Protein AF-A0A1I0XUK6-F1 (afdb_monomer_lite)

pLDDT: mean 75.66, std 16.37, range [42.34, 97.56]

Structure (mmCIF, N/CA/C/O backbone):
data_AF-A0A1I0XUK6-F1
#
_entry.id   AF-A0A1I0XUK6-F1
#
loop_
_atom_site.group_PDB
_atom_site.id
_atom_site.type_symbol
_atom_site.label_atom_id
_atom_site.label_alt_id
_atom_site.label_comp_id
_atom_site.label_asym_id
_atom_site.label_entity_id
_atom_site.label_seq_id
_atom_site.pdbx_PDB_ins_code
_atom_site.Cartn_x
_atom_site.Cartn_y
_atom_site.Cartn_z
_atom_site.occupancy
_atom_site.B_iso_or_equiv
_atom_site.auth_seq_id
_atom_site.auth_comp_id
_atom_site.auth_asym_id
_atom_site.auth_atom_id
_atom_site.pdbx_PDB_model_num
ATOM 1 N N . MET A 1 1 ? 12.666 49.223 -67.194 1.00 49.97 1 MET A N 1
ATOM 2 C CA . MET A 1 1 ? 13.578 48.065 -67.322 1.00 49.97 1 MET A CA 1
ATOM 3 C C . MET A 1 1 ? 14.225 47.831 -65.957 1.00 49.97 1 MET A C 1
ATOM 5 O O . MET A 1 1 ? 14.980 48.695 -65.558 1.00 49.97 1 MET A O 1
ATOM 9 N N . ARG A 1 2 ? 13.843 46.740 -65.259 1.00 51.38 2 ARG A N 1
ATOM 10 C CA . ARG A 1 2 ? 14.560 45.968 -64.201 1.00 51.38 2 ARG A CA 1
ATOM 11 C C . ARG A 1 2 ? 15.255 46.761 -63.071 1.00 51.38 2 ARG A C 1
ATOM 13 O O . ARG A 1 2 ? 16.070 47.619 -63.329 1.00 51.38 2 ARG A O 1
ATOM 20 N N . MET A 1 3 ? 15.168 46.453 -61.787 1.00 58.62 3 MET A N 1
ATOM 21 C CA . MET A 1 3 ? 14.522 45.428 -60.972 1.00 58.62 3 MET A CA 1
ATOM 22 C C . MET A 1 3 ? 14.864 45.862 -59.537 1.00 58.62 3 MET A C 1
ATOM 24 O O . MET A 1 3 ? 16.041 46.080 -59.243 1.00 58.62 3 MET A O 1
ATOM 28 N N . LEU A 1 4 ? 13.876 45.962 -58.647 1.00 68.38 4 LEU A N 1
ATOM 29 C CA . LEU A 1 4 ? 14.106 46.011 -57.203 1.00 68.38 4 LEU A CA 1
ATOM 30 C C . LEU A 1 4 ? 14.844 44.725 -56.809 1.00 68.38 4 LEU A C 1
ATOM 32 O O . LEU A 1 4 ? 14.242 43.651 -56.760 1.00 68.38 4 LEU A O 1
ATOM 36 N N . ARG A 1 5 ? 16.158 44.803 -56.576 1.00 65.12 5 ARG A N 1
ATOM 37 C CA . ARG A 1 5 ? 16.918 43.679 -56.021 1.00 65.12 5 ARG A CA 1
ATOM 38 C C . ARG A 1 5 ? 16.602 43.585 -54.538 1.00 65.12 5 ARG A C 1
ATOM 40 O O . ARG A 1 5 ? 17.279 44.145 -53.688 1.00 65.12 5 ARG A O 1
ATOM 47 N N . SER A 1 6 ? 15.524 42.857 -54.280 1.00 64.94 6 SER A N 1
ATOM 48 C CA . SER A 1 6 ? 15.235 42.177 -53.031 1.00 64.94 6 SER A CA 1
ATOM 49 C C . SER A 1 6 ? 16.473 41.407 -52.569 1.00 64.94 6 SER A C 1
ATOM 51 O O . SER A 1 6 ? 16.755 40.310 -53.043 1.00 64.94 6 SER A O 1
ATOM 53 N N . THR A 1 7 ? 17.223 41.968 -51.628 1.00 69.94 7 THR A N 1
ATOM 54 C CA . THR A 1 7 ? 18.174 41.199 -50.829 1.00 69.94 7 THR A CA 1
ATOM 55 C C . THR A 1 7 ? 17.422 40.600 -49.647 1.00 69.94 7 THR A C 1
ATOM 57 O O . THR A 1 7 ? 17.609 41.004 -48.502 1.00 69.94 7 THR A O 1
ATOM 60 N N . ARG A 1 8 ? 16.554 39.616 -49.909 1.00 70.62 8 ARG A N 1
ATOM 61 C CA . ARG A 1 8 ? 16.270 38.616 -48.874 1.00 70.62 8 ARG A CA 1
ATOM 62 C C . ARG A 1 8 ? 17.537 37.781 -48.736 1.00 70.62 8 ARG A C 1
ATOM 64 O O . ARG A 1 8 ? 17.759 36.868 -49.526 1.00 70.62 8 ARG A O 1
ATOM 71 N N . ARG A 1 9 ? 18.399 38.116 -47.774 1.00 65.88 9 ARG A N 1
ATOM 72 C CA . ARG A 1 9 ? 19.458 37.193 -47.368 1.00 65.88 9 ARG A CA 1
ATOM 73 C C . ARG A 1 9 ? 18.791 36.113 -46.525 1.00 65.88 9 ARG A C 1
ATOM 75 O O . ARG A 1 9 ? 18.160 36.405 -45.515 1.00 65.88 9 ARG A O 1
ATOM 82 N N . ALA A 1 10 ? 18.832 34.906 -47.070 1.00 68.75 10 ALA A N 1
ATOM 83 C CA . ALA A 1 10 ? 18.182 33.720 -46.559 1.00 68.75 10 ALA A CA 1
ATOM 84 C C . ALA A 1 10 ? 18.610 33.397 -45.121 1.00 68.75 10 ALA A C 1
ATOM 86 O O . ALA A 1 10 ? 19.754 33.609 -44.726 1.00 68.75 10 ALA A O 1
ATOM 87 N N . TYR A 1 11 ? 17.641 32.863 -44.387 1.00 66.06 11 TYR A N 1
ATOM 88 C CA . TYR A 1 11 ? 17.767 32.152 -43.125 1.00 66.06 11 TYR A CA 1
ATOM 89 C C . TYR A 1 11 ? 18.919 31.135 -43.185 1.00 66.06 11 TYR A C 1
ATOM 91 O O . TYR A 1 11 ? 18.891 30.224 -44.013 1.00 66.06 11 TYR A O 1
ATOM 99 N N . ALA A 1 12 ? 19.933 31.317 -42.337 1.00 67.12 12 ALA A N 1
ATOM 100 C CA . ALA A 1 12 ? 20.952 30.311 -42.073 1.00 67.12 12 ALA A CA 1
ATOM 101 C C . ALA A 1 12 ? 20.384 29.357 -41.012 1.00 67.12 12 ALA A C 1
ATOM 103 O O . ALA A 1 12 ? 20.143 29.804 -39.891 1.00 67.12 12 ALA A O 1
ATOM 104 N N . PRO A 1 13 ? 20.100 28.086 -41.337 1.00 69.69 13 PRO A N 1
ATOM 105 C CA . PRO A 1 13 ? 19.771 27.128 -40.301 1.00 69.69 13 PRO A CA 1
ATOM 106 C C . PRO A 1 13 ? 21.057 26.800 -39.538 1.00 69.69 13 PRO A C 1
ATOM 108 O O . PRO A 1 13 ? 21.993 26.242 -40.111 1.00 69.69 13 PRO A O 1
ATOM 111 N N . ASP A 1 14 ? 21.099 27.130 -38.248 1.00 68.00 14 ASP A N 1
ATOM 112 C CA . ASP A 1 14 ? 22.069 26.539 -37.333 1.00 68.00 14 ASP A CA 1
ATOM 113 C C . ASP A 1 14 ? 21.794 25.034 -37.298 1.00 68.00 14 ASP A C 1
ATOM 115 O O . ASP A 1 14 ? 20.770 24.569 -36.786 1.00 68.00 14 ASP A O 1
ATOM 119 N N . SER A 1 15 ? 22.688 24.265 -37.914 1.00 66.31 15 SER A N 1
ATOM 120 C CA . SER A 1 15 ? 22.654 22.810 -37.907 1.00 66.31 15 SER A CA 1
ATOM 121 C C . SER A 1 15 ? 22.925 22.321 -36.487 1.00 66.31 15 SER A C 1
ATOM 123 O O . SER A 1 15 ? 24.062 22.033 -36.112 1.00 66.31 15 SER A O 1
ATOM 1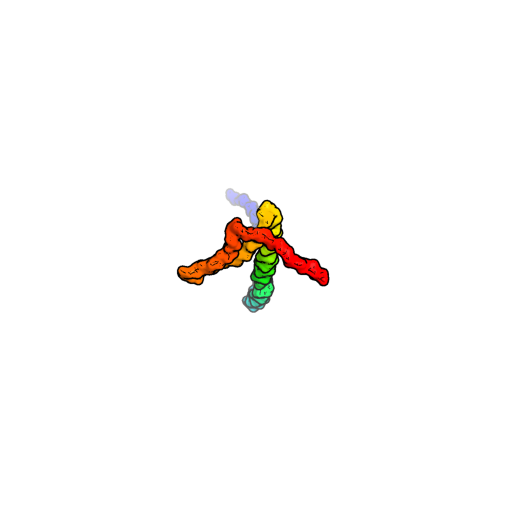25 N N . SER A 1 16 ? 21.869 22.231 -35.684 1.00 65.75 16 SER A N 1
ATOM 126 C CA . SER A 1 16 ? 21.852 21.363 -34.516 1.00 65.75 16 SER A CA 1
ATOM 127 C C . SER A 1 16 ? 22.082 19.946 -35.031 1.00 65.75 16 SER A C 1
ATOM 129 O O . SER A 1 16 ? 21.250 19.363 -35.725 1.00 65.75 16 SER A O 1
ATOM 131 N N . MET A 1 17 ? 23.284 19.434 -34.779 1.00 61.31 17 MET A N 1
ATOM 132 C CA . MET A 1 17 ? 23.693 18.091 -35.153 1.00 61.31 17 MET A CA 1
ATOM 133 C C . MET A 1 17 ? 22.796 17.118 -34.383 1.00 61.31 17 MET A C 1
ATOM 135 O O . MET A 1 17 ? 23.003 16.859 -33.200 1.00 61.31 17 MET A O 1
ATOM 139 N N . ALA A 1 18 ? 21.724 16.663 -35.027 1.00 65.81 18 ALA A N 1
ATOM 140 C CA . ALA A 1 18 ? 20.801 15.709 -34.445 1.00 65.81 18 ALA A CA 1
ATOM 141 C C . ALA A 1 18 ? 21.498 14.343 -34.395 1.00 65.81 18 ALA A C 1
ATOM 143 O O . ALA A 1 18 ? 21.511 13.604 -35.378 1.00 65.81 18 ALA A O 1
ATOM 144 N N . SER A 1 19 ? 22.117 14.024 -33.259 1.00 73.12 19 SER A N 1
ATOM 145 C CA . SER A 1 19 ? 22.590 12.668 -32.979 1.00 73.12 19 SER A CA 1
ATOM 146 C C . SER A 1 19 ? 21.387 11.733 -32.855 1.00 73.12 19 SER A C 1
ATOM 148 O O . SER A 1 19 ? 20.529 11.924 -31.994 1.00 73.12 19 SER A O 1
ATOM 150 N N . GLY A 1 20 ? 21.317 10.732 -33.733 1.00 77.06 20 GLY A N 1
ATOM 151 C CA . GLY A 1 20 ? 20.324 9.661 -33.671 1.00 77.06 20 GLY A CA 1
ATOM 152 C C . GLY A 1 20 ? 20.740 8.567 -32.686 1.00 77.06 20 GLY A C 1
ATOM 153 O O . GLY A 1 20 ? 21.906 8.183 -32.642 1.00 77.06 20 GLY A O 1
ATOM 154 N N . MET A 1 21 ? 19.781 8.058 -31.909 1.00 83.69 21 MET A N 1
ATOM 155 C CA . MET A 1 21 ? 19.970 6.907 -31.020 1.00 83.69 21 MET A CA 1
ATOM 156 C C . MET A 1 21 ? 20.020 5.614 -31.846 1.00 83.69 21 MET A C 1
ATOM 158 O O . MET A 1 21 ? 19.257 5.450 -32.803 1.00 83.69 21 MET A O 1
ATOM 162 N N . THR A 1 22 ? 20.902 4.682 -31.490 1.00 91.38 22 THR A N 1
ATOM 163 C CA . THR A 1 22 ? 20.967 3.385 -32.184 1.00 91.38 22 THR A CA 1
ATOM 164 C C . THR A 1 22 ? 19.834 2.451 -31.741 1.00 91.38 22 THR A C 1
ATOM 166 O O . THR A 1 22 ? 19.315 2.561 -30.630 1.00 91.38 22 THR A O 1
ATOM 169 N N . LEU A 1 23 ? 19.466 1.477 -32.586 1.00 92.81 23 LEU A N 1
ATOM 170 C CA . LEU A 1 23 ? 18.433 0.484 -32.249 1.00 92.81 23 LEU A CA 1
ATOM 171 C C . LEU A 1 23 ? 18.790 -0.305 -30.981 1.00 92.81 23 LEU A C 1
ATOM 173 O O . LEU A 1 23 ? 17.929 -0.557 -30.140 1.00 92.81 23 LEU A O 1
ATOM 177 N N . ILE A 1 24 ? 20.065 -0.666 -30.823 1.00 95.19 24 ILE A N 1
ATOM 178 C CA . ILE A 1 24 ? 20.531 -1.422 -29.658 1.00 95.19 24 ILE A CA 1
ATOM 179 C C . ILE A 1 24 ? 20.478 -0.587 -28.371 1.00 95.19 24 ILE A C 1
ATOM 181 O O . ILE A 1 24 ? 20.095 -1.101 -27.323 1.00 95.19 24 ILE A O 1
ATOM 185 N N . GLU A 1 25 ? 20.778 0.708 -28.446 1.00 95.06 25 GLU A N 1
ATOM 186 C CA . GLU A 1 25 ? 20.677 1.629 -27.311 1.00 95.06 25 GLU A CA 1
ATOM 187 C C . GLU A 1 25 ? 19.220 1.813 -26.863 1.00 95.06 25 GLU A C 1
ATOM 189 O O . GLU A 1 25 ? 18.926 1.745 -25.668 1.00 95.06 25 GLU A O 1
ATOM 194 N N . ALA A 1 26 ? 18.280 1.919 -27.807 1.00 94.12 26 ALA A N 1
ATOM 195 C CA . ALA A 1 26 ? 16.851 1.938 -27.497 1.00 94.12 26 ALA A CA 1
ATOM 196 C C . ALA A 1 26 ? 16.390 0.641 -26.800 1.00 94.12 26 ALA A C 1
ATOM 198 O O . ALA A 1 26 ? 15.628 0.680 -25.837 1.00 94.12 26 ALA A O 1
ATOM 199 N N . MET A 1 27 ? 16.880 -0.526 -27.231 1.00 96.75 27 MET A N 1
ATOM 200 C CA . MET A 1 27 ? 16.529 -1.792 -26.577 1.00 96.75 27 MET A CA 1
ATOM 201 C C . MET A 1 27 ? 17.088 -1.893 -25.156 1.00 96.75 27 MET A C 1
ATOM 203 O O . MET A 1 27 ? 16.376 -2.322 -24.248 1.00 96.75 27 MET A O 1
ATOM 207 N N . ILE A 1 28 ? 18.340 -1.478 -24.944 1.00 96.69 28 ILE A N 1
ATOM 208 C CA . ILE A 1 28 ? 18.975 -1.507 -23.620 1.00 96.69 28 ILE A CA 1
ATOM 209 C C . ILE A 1 28 ? 18.286 -0.518 -22.673 1.00 96.69 28 ILE A C 1
ATOM 211 O O . ILE A 1 28 ? 17.984 -0.871 -21.533 1.00 96.69 28 ILE A O 1
ATOM 215 N N . THR A 1 29 ? 17.987 0.698 -23.135 1.00 96.62 29 THR A N 1
ATOM 216 C CA . THR A 1 29 ? 17.287 1.707 -22.324 1.00 96.62 29 THR A CA 1
ATOM 217 C C . THR A 1 29 ? 15.894 1.238 -21.919 1.00 96.62 29 THR A C 1
ATOM 219 O O . THR A 1 29 ? 15.549 1.335 -20.741 1.00 96.62 29 THR A O 1
ATOM 222 N N . LEU A 1 30 ? 15.123 0.649 -22.840 1.00 96.19 30 LEU A N 1
ATOM 223 C CA . LEU A 1 30 ? 13.823 0.051 -22.524 1.00 96.19 30 LEU A CA 1
ATOM 224 C C . LEU A 1 30 ? 13.948 -1.128 -21.550 1.00 96.19 30 LEU A C 1
ATOM 226 O O . LEU A 1 30 ? 13.158 -1.222 -20.612 1.00 96.19 30 LEU A O 1
ATOM 230 N N . ALA A 1 31 ? 14.956 -1.991 -21.710 1.00 97.56 31 ALA A N 1
ATOM 231 C CA . ALA A 1 31 ? 15.197 -3.096 -20.785 1.00 97.56 31 ALA A CA 1
ATOM 232 C C . ALA A 1 31 ? 15.472 -2.592 -19.358 1.00 97.56 31 ALA A C 1
ATOM 234 O O . ALA A 1 31 ? 14.833 -3.046 -18.406 1.00 97.56 31 ALA A O 1
ATOM 235 N N . ILE A 1 32 ? 16.359 -1.603 -19.206 1.00 97.56 32 ILE A N 1
ATOM 236 C CA . ILE A 1 32 ? 16.665 -0.982 -17.909 1.00 97.56 32 ILE A CA 1
ATOM 237 C C . ILE A 1 32 ? 15.420 -0.289 -17.340 1.00 97.56 32 ILE A C 1
ATOM 239 O O . ILE A 1 32 ? 15.092 -0.475 -16.168 1.00 97.56 32 ILE A O 1
ATOM 243 N N . MET A 1 33 ? 14.684 0.460 -18.164 1.00 97.19 33 MET A N 1
ATOM 244 C CA . MET A 1 33 ? 13.450 1.141 -17.767 1.00 97.19 33 MET A CA 1
ATOM 245 C C . MET A 1 33 ? 12.403 0.158 -17.219 1.00 97.19 33 MET A C 1
ATOM 247 O O . MET A 1 33 ? 11.813 0.418 -16.169 1.00 97.19 33 MET A O 1
ATOM 251 N N . CYS A 1 34 ? 12.204 -0.993 -17.867 1.00 96.69 34 CYS A N 1
ATOM 252 C CA . CYS A 1 34 ? 11.298 -2.039 -17.390 1.00 96.69 34 CYS A CA 1
ATOM 253 C C . CYS A 1 34 ? 11.743 -2.644 -16.048 1.00 96.69 34 CYS A C 1
ATOM 255 O O . CYS A 1 34 ? 10.899 -2.881 -15.177 1.00 96.69 34 CYS A O 1
ATOM 257 N N . ILE A 1 35 ? 13.048 -2.865 -15.853 1.00 95.81 35 ILE A N 1
ATOM 258 C CA . ILE A 1 35 ? 13.596 -3.355 -14.577 1.00 95.81 35 ILE A CA 1
ATOM 259 C C . ILE A 1 35 ? 13.307 -2.344 -13.460 1.00 95.81 35 ILE A C 1
ATOM 261 O O . ILE A 1 35 ? 12.780 -2.717 -12.411 1.00 95.81 35 ILE A O 1
ATOM 265 N N . LEU A 1 36 ? 13.577 -1.058 -13.697 1.00 95.62 36 LEU A N 1
ATOM 266 C CA . LEU A 1 36 ? 13.341 0.004 -12.715 1.00 95.62 36 LEU A CA 1
ATOM 267 C C . LEU A 1 36 ? 11.853 0.146 -12.361 1.00 95.62 36 LEU A C 1
ATOM 269 O O . LEU A 1 36 ? 11.505 0.220 -11.182 1.00 95.62 36 LEU A O 1
ATOM 273 N N . LEU A 1 37 ? 10.963 0.118 -13.357 1.00 93.06 37 LEU A N 1
ATOM 274 C CA . LEU A 1 37 ? 9.511 0.157 -13.145 1.00 93.06 37 LEU A CA 1
ATOM 275 C C . LEU A 1 37 ? 9.019 -1.026 -12.301 1.00 93.06 37 LEU A C 1
ATOM 277 O O 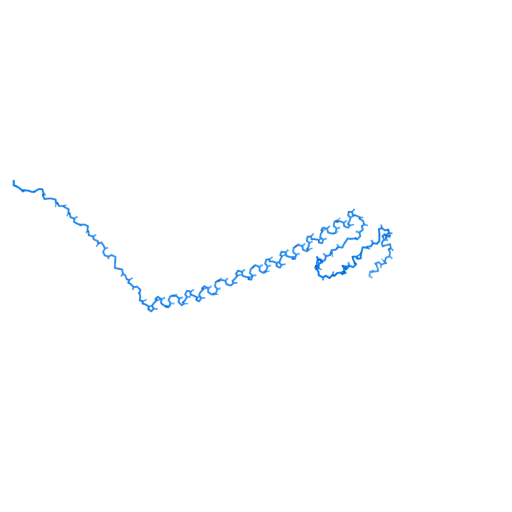. LEU A 1 37 ? 8.189 -0.844 -11.407 1.00 93.06 37 LEU A O 1
ATOM 281 N N . SER A 1 38 ? 9.560 -2.221 -12.546 1.00 89.62 38 SER A N 1
ATOM 282 C CA . SER A 1 38 ? 9.198 -3.437 -11.807 1.00 89.62 38 SER A CA 1
ATOM 283 C C . SER A 1 38 ? 9.569 -3.358 -10.323 1.00 89.62 38 SER A C 1
ATOM 285 O O . SER A 1 38 ? 8.879 -3.940 -9.489 1.00 89.62 38 SER A O 1
ATOM 287 N N . LEU A 1 39 ? 10.624 -2.613 -9.981 1.00 87.88 39 LEU A N 1
ATOM 288 C CA . LEU A 1 39 ? 11.054 -2.390 -8.597 1.00 87.88 39 LEU A CA 1
ATOM 289 C C . LEU A 1 39 ? 10.332 -1.211 -7.927 1.00 87.88 39 LEU A C 1
ATOM 291 O O . LEU A 1 39 ? 10.105 -1.243 -6.719 1.00 87.88 39 LEU A O 1
ATOM 295 N N . ALA A 1 40 ? 9.942 -0.185 -8.690 1.00 85.12 40 ALA A N 1
ATOM 296 C CA . ALA A 1 40 ? 9.302 1.020 -8.159 1.00 85.12 40 ALA A CA 1
ATOM 297 C C . ALA A 1 40 ? 7.804 0.836 -7.833 1.00 85.12 40 ALA A C 1
ATOM 299 O O . ALA A 1 40 ? 7.320 1.321 -6.809 1.00 85.12 40 ALA A O 1
ATOM 300 N N . LEU A 1 41 ? 7.056 0.108 -8.671 1.00 83.56 41 LEU A N 1
ATOM 301 C CA . LEU A 1 41 ? 5.604 -0.078 -8.526 1.00 83.56 41 LEU A CA 1
ATOM 302 C C . LEU A 1 41 ? 5.109 -0.932 -7.329 1.00 83.56 41 LEU A C 1
ATOM 304 O O . LEU A 1 41 ? 4.043 -0.606 -6.794 1.00 83.56 41 LEU A O 1
ATOM 308 N N . PRO A 1 42 ? 5.783 -2.007 -6.859 1.00 76.38 42 PRO A N 1
ATOM 309 C CA . PRO A 1 42 ? 5.203 -2.919 -5.863 1.00 76.38 42 PRO A CA 1
ATOM 310 C C . PRO A 1 42 ? 4.949 -2.275 -4.489 1.00 76.38 42 PRO A C 1
ATOM 312 O O . PRO A 1 42 ? 4.123 -2.776 -3.720 1.00 76.38 42 PRO A O 1
ATOM 315 N N . SER A 1 43 ? 5.596 -1.144 -4.186 1.00 71.69 43 SER A N 1
ATOM 316 C CA . SER A 1 43 ? 5.549 -0.490 -2.869 1.00 71.69 43 SER A CA 1
ATOM 317 C C . SER A 1 43 ? 4.138 -0.043 -2.441 1.00 71.69 43 SER A C 1
ATOM 319 O O . SER A 1 43 ? 3.804 -0.062 -1.252 1.00 71.69 43 SER A O 1
ATOM 321 N N . MET A 1 44 ? 3.244 0.261 -3.393 1.00 71.88 44 MET A N 1
ATOM 322 C CA . MET A 1 44 ? 1.887 0.717 -3.058 1.00 71.88 44 MET A CA 1
ATOM 323 C C . MET A 1 44 ? 1.040 -0.359 -2.364 1.00 71.88 44 MET A C 1
ATOM 325 O O . MET A 1 44 ? 0.200 -0.027 -1.527 1.00 71.88 44 MET A O 1
ATOM 329 N N . ARG A 1 45 ? 1.252 -1.651 -2.660 1.00 77.25 45 ARG A N 1
ATOM 330 C CA . ARG A 1 45 ? 0.462 -2.724 -2.029 1.00 77.25 45 ARG A CA 1
ATOM 331 C C . ARG A 1 45 ? 0.789 -2.868 -0.548 1.00 77.25 45 ARG A C 1
ATOM 333 O O . ARG A 1 45 ? -0.125 -2.897 0.273 1.00 77.25 45 ARG A O 1
ATOM 340 N N . SER A 1 46 ? 2.073 -2.903 -0.206 1.00 78.56 46 SER A N 1
ATOM 341 C CA . SER A 1 46 ? 2.527 -3.024 1.182 1.00 78.56 46 SER A CA 1
ATOM 342 C C . SER A 1 46 ? 2.092 -1.824 2.022 1.00 78.56 46 SER A C 1
ATOM 344 O O . SER A 1 46 ? 1.595 -2.004 3.133 1.00 78.56 46 SER A O 1
ATOM 346 N N . PHE A 1 47 ? 2.177 -0.610 1.468 1.00 78.69 47 PHE A N 1
ATOM 347 C CA . PHE A 1 47 ? 1.716 0.605 2.141 1.00 78.69 47 PHE A CA 1
ATOM 348 C C . PHE A 1 47 ? 0.210 0.569 2.453 1.00 78.69 47 PHE A C 1
ATOM 350 O O . PHE A 1 47 ? -0.207 0.838 3.581 1.00 78.69 47 PHE A O 1
ATOM 357 N N . VAL A 1 48 ? -0.622 0.168 1.484 1.00 84.88 48 VAL A N 1
ATOM 358 C CA . VAL A 1 48 ? -2.077 0.058 1.682 1.00 84.88 48 VAL A CA 1
ATOM 359 C C . VAL A 1 48 ? -2.431 -1.021 2.706 1.00 84.88 48 VAL A C 1
ATOM 361 O O . VAL A 1 48 ? -3.337 -0.813 3.513 1.00 84.88 48 VAL A O 1
ATOM 364 N N . ILE A 1 49 ? -1.737 -2.162 2.704 1.00 86.75 49 ILE A N 1
ATOM 365 C CA . ILE A 1 49 ? -1.977 -3.246 3.669 1.00 86.75 49 ILE A CA 1
ATOM 366 C C . ILE A 1 49 ? -1.655 -2.784 5.092 1.00 86.75 49 ILE A C 1
ATOM 368 O O . ILE A 1 49 ? -2.478 -2.971 5.988 1.00 86.75 49 ILE A O 1
ATOM 372 N N . GLN A 1 50 ? -0.511 -2.127 5.294 1.00 86.50 50 GLN A N 1
ATOM 373 C CA . GLN A 1 50 ? -0.130 -1.624 6.614 1.00 86.50 50 GLN A CA 1
ATOM 374 C C . GLN A 1 50 ? -1.098 -0.553 7.122 1.00 86.50 50 GL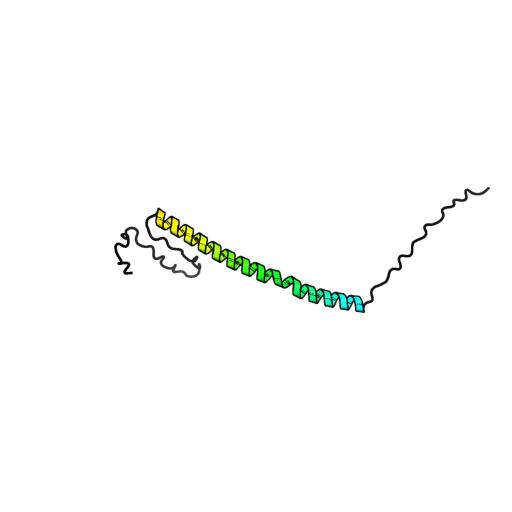N A C 1
ATOM 376 O O . GLN A 1 50 ? -1.527 -0.597 8.276 1.00 86.50 50 GLN A O 1
ATOM 381 N N . ASN A 1 51 ? -1.530 0.357 6.244 1.00 87.19 51 ASN A N 1
ATOM 382 C CA . ASN A 1 51 ? -2.522 1.362 6.608 1.00 87.19 51 ASN A CA 1
ATOM 383 C C . ASN A 1 51 ? -3.874 0.724 6.976 1.00 87.19 51 ASN A C 1
ATOM 385 O O . ASN A 1 51 ? -4.515 1.133 7.940 1.00 87.19 51 ASN A O 1
ATOM 389 N N . ARG A 1 52 ? -4.299 -0.328 6.261 1.00 87.25 52 ARG A N 1
ATOM 390 C CA . ARG A 1 52 ? -5.516 -1.082 6.606 1.00 87.25 52 ARG A CA 1
ATOM 391 C C . ARG A 1 52 ? -5.402 -1.758 7.970 1.00 87.25 52 ARG A C 1
ATOM 393 O O . ARG A 1 52 ? -6.343 -1.670 8.751 1.00 87.25 52 ARG A O 1
ATOM 400 N N . LEU A 1 53 ? -4.269 -2.385 8.278 1.00 88.38 53 LEU A N 1
ATOM 401 C CA . LEU A 1 53 ? -4.046 -3.039 9.570 1.00 88.38 53 LEU A CA 1
ATOM 402 C C . LEU A 1 53 ? -4.068 -2.034 10.736 1.00 88.38 53 LEU A C 1
ATOM 404 O O . LEU A 1 53 ? -4.721 -2.267 11.758 1.00 88.38 53 LEU A O 1
ATOM 408 N N . SER A 1 54 ? -3.409 -0.887 10.559 1.00 90.56 54 SER A N 1
ATOM 409 C CA . SER A 1 54 ? -3.417 0.207 11.535 1.00 90.56 54 SER A CA 1
ATOM 410 C C . SER A 1 54 ? -4.816 0.815 11.714 1.00 90.56 54 SER A C 1
ATOM 412 O O . SER A 1 54 ? -5.264 1.039 12.844 1.00 90.56 54 SER A O 1
ATOM 414 N N . ALA A 1 55 ? -5.555 1.009 10.617 1.00 89.56 55 ALA A N 1
ATOM 415 C CA . ALA A 1 55 ? -6.916 1.533 10.648 1.00 89.56 55 ALA A CA 1
ATOM 416 C C . ALA A 1 55 ? -7.894 0.582 11.357 1.00 89.56 55 ALA A C 1
ATOM 418 O O . ALA A 1 55 ? -8.702 1.036 12.163 1.00 89.56 55 ALA A O 1
ATOM 419 N N . GLU A 1 56 ? -7.818 -0.728 11.104 1.00 89.81 56 GLU A N 1
ATOM 420 C CA . GLU A 1 56 ? -8.653 -1.721 11.796 1.00 89.81 56 GLU A CA 1
ATOM 421 C C . GLU A 1 56 ? -8.353 -1.777 13.299 1.00 89.81 56 GLU A C 1
ATOM 423 O O . GLU A 1 56 ? -9.274 -1.790 14.117 1.00 89.81 56 GLU A O 1
ATOM 428 N N . THR A 1 57 ? -7.076 -1.712 13.681 1.00 91.44 57 THR A N 1
ATOM 429 C CA . THR A 1 57 ? -6.674 -1.664 15.097 1.00 91.44 57 THR A CA 1
ATOM 430 C C . THR A 1 57 ? -7.221 -0.409 15.783 1.00 91.44 57 THR A C 1
ATOM 432 O O . THR A 1 57 ? -7.818 -0.488 16.857 1.00 91.44 57 THR A O 1
ATOM 435 N N . SER A 1 58 ? -7.101 0.748 15.130 1.00 91.81 58 SER A N 1
ATOM 436 C CA . SER A 1 58 ? -7.634 2.019 15.633 1.00 91.81 58 SER A CA 1
ATOM 437 C C . SER A 1 58 ? -9.157 1.989 15.789 1.00 91.81 58 SER A C 1
ATOM 439 O O . SER A 1 58 ? -9.687 2.445 16.802 1.00 91.81 58 SER A O 1
ATOM 441 N N . ARG A 1 59 ? -9.877 1.399 14.824 1.00 89.56 59 ARG A N 1
ATOM 442 C CA . ARG A 1 59 ? -11.335 1.202 14.905 1.00 89.56 59 ARG A CA 1
ATOM 443 C C . ARG A 1 59 ? -11.722 0.335 16.097 1.00 89.56 59 ARG A C 1
ATOM 445 O O . ARG A 1 59 ? -12.702 0.638 16.773 1.00 89.56 59 ARG A O 1
ATOM 452 N N . PHE A 1 60 ? -10.957 -0.717 16.371 1.00 91.12 60 PHE A N 1
ATOM 453 C CA . PHE A 1 60 ? -11.207 -1.590 17.512 1.00 91.12 60 PHE A CA 1
ATOM 454 C C . PHE A 1 60 ? -10.986 -0.873 18.851 1.00 91.12 60 PHE A C 1
ATOM 456 O O . PHE A 1 60 ? -11.841 -0.950 19.733 1.00 91.12 60 PHE A O 1
ATOM 463 N N . ILE A 1 61 ? -9.895 -0.114 18.987 1.00 94.56 61 ILE A N 1
ATOM 464 C CA . ILE A 1 61 ? -9.621 0.691 20.189 1.00 94.56 61 ILE A CA 1
ATOM 465 C C . ILE A 1 61 ? -10.732 1.729 20.411 1.00 94.56 61 ILE A C 1
ATOM 467 O O . ILE A 1 61 ? -11.237 1.862 21.525 1.00 94.56 61 ILE A O 1
ATOM 471 N N . ALA A 1 62 ? -11.168 2.417 19.352 1.00 92.88 62 ALA A N 1
ATOM 472 C CA . ALA A 1 62 ? -12.276 3.366 19.427 1.00 92.88 62 ALA A CA 1
ATOM 473 C C . ALA A 1 62 ? -13.594 2.691 19.850 1.00 92.88 62 ALA A C 1
ATOM 475 O O . ALA A 1 62 ? -14.322 3.225 20.687 1.00 92.88 62 ALA A O 1
ATOM 476 N N . ALA A 1 63 ? -13.883 1.492 19.332 1.00 90.12 63 ALA A N 1
ATOM 477 C CA . ALA A 1 63 ? -15.056 0.717 19.730 1.00 90.12 63 ALA A CA 1
ATOM 478 C C . ALA A 1 63 ? -15.004 0.306 21.211 1.00 90.12 63 ALA A C 1
ATOM 480 O O . ALA A 1 63 ? -16.014 0.402 21.904 1.00 90.12 63 ALA A O 1
ATOM 481 N N . LEU A 1 64 ? -13.838 -0.101 21.724 1.00 92.50 64 LEU A N 1
ATOM 482 C CA . LEU A 1 64 ? -13.659 -0.409 23.147 1.00 92.50 64 LEU A CA 1
ATOM 483 C C . LEU A 1 64 ? -13.869 0.817 24.037 1.00 92.50 64 LEU A C 1
ATOM 485 O O . LEU A 1 64 ? -14.542 0.716 25.063 1.00 92.50 64 LEU A O 1
ATOM 489 N N . ALA A 1 65 ? -13.329 1.971 23.642 1.00 94.06 65 ALA A N 1
ATOM 490 C CA . ALA A 1 65 ? -13.534 3.221 24.366 1.00 94.06 65 ALA A CA 1
ATOM 491 C C . ALA A 1 65 ? -15.027 3.586 24.432 1.00 94.06 65 ALA A C 1
ATOM 493 O O . ALA A 1 65 ? -15.538 3.881 25.513 1.00 94.06 65 ALA A O 1
ATOM 494 N N . LEU A 1 66 ? -15.737 3.464 23.306 1.00 92.75 66 LEU A N 1
ATOM 495 C CA . LEU A 1 66 ? -17.177 3.703 23.219 1.00 92.75 66 LEU A CA 1
ATOM 496 C C . LEU A 1 66 ? -17.984 2.735 24.097 1.00 92.75 66 LEU A C 1
ATOM 498 O O . LEU A 1 66 ? -18.863 3.154 24.850 1.00 92.75 66 LEU A O 1
ATOM 502 N N . VAL A 1 67 ? -17.681 1.436 24.031 1.00 91.00 67 VAL A N 1
ATOM 503 C CA . VAL A 1 67 ? -18.354 0.426 24.859 1.00 91.00 67 VAL A CA 1
ATOM 504 C C . VAL A 1 67 ? -18.113 0.681 26.340 1.00 91.00 67 VAL A C 1
ATOM 506 O O . VAL A 1 67 ? -19.039 0.545 27.135 1.00 91.00 67 VAL A O 1
ATOM 509 N N . ARG A 1 68 ? -16.905 1.103 26.723 1.00 90.31 68 ARG A N 1
ATOM 510 C CA . ARG A 1 68 ? -16.596 1.456 28.110 1.00 90.31 68 ARG A CA 1
ATOM 511 C C . ARG A 1 68 ? -17.414 2.660 28.580 1.00 90.31 68 ARG A C 1
ATOM 513 O O . ARG A 1 68 ? -17.970 2.596 29.673 1.00 90.31 68 ARG A O 1
ATOM 520 N N . SER A 1 69 ? -17.525 3.721 27.777 1.00 92.19 69 SER A N 1
ATOM 521 C CA . SER A 1 69 ? -18.363 4.873 28.136 1.00 92.19 69 SER A CA 1
ATOM 522 C C . SER A 1 69 ? -19.843 4.501 28.238 1.00 92.19 69 SER A C 1
ATOM 524 O O . SER A 1 69 ? -20.509 4.920 29.179 1.00 92.19 69 SER A O 1
ATOM 526 N N . GLU A 1 70 ? -20.339 3.645 27.341 1.00 87.00 70 GLU A N 1
ATOM 527 C CA . GLU A 1 70 ? -21.722 3.153 27.368 1.00 87.00 70 GLU A CA 1
ATOM 528 C C . GLU A 1 70 ? -21.996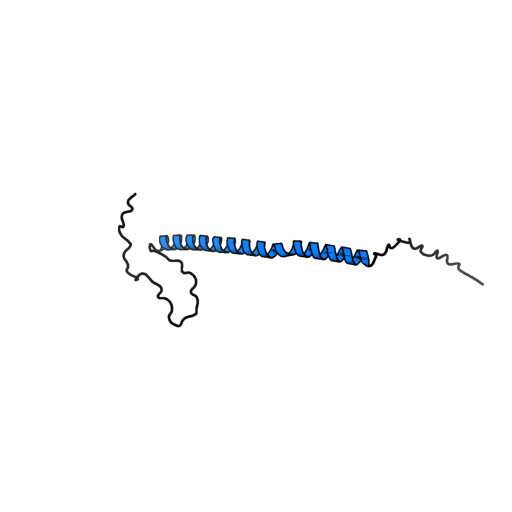 2.234 28.569 1.00 87.00 70 GLU A C 1
ATOM 530 O O . GLU A 1 70 ? -23.049 2.325 29.196 1.00 87.00 70 GLU A O 1
ATOM 535 N N . ALA A 1 71 ? -21.043 1.380 28.952 1.00 88.19 71 ALA A N 1
ATOM 536 C CA . ALA A 1 71 ? -21.174 0.525 30.131 1.00 88.19 71 ALA A CA 1
ATOM 537 C C . ALA A 1 71 ? -21.229 1.340 31.433 1.00 88.19 71 ALA A C 1
ATOM 539 O O . ALA A 1 71 ? -22.037 1.034 32.310 1.00 88.19 71 ALA A O 1
ATOM 540 N N . ILE A 1 72 ? -20.414 2.399 31.538 1.00 90.50 72 ILE A N 1
ATOM 541 C CA . ILE A 1 72 ? -20.436 3.329 32.678 1.00 90.50 72 ILE A CA 1
ATOM 542 C C . ILE A 1 72 ? -21.758 4.104 32.701 1.00 90.50 72 ILE A C 1
ATOM 544 O O . ILE A 1 72 ? -22.409 4.165 33.739 1.00 90.50 72 ILE A O 1
ATOM 548 N N . GLN A 1 73 ? -22.189 4.648 31.559 1.00 90.81 73 GLN A N 1
ATOM 549 C CA . GLN A 1 73 ? -23.407 5.457 31.471 1.00 90.81 73 GLN A CA 1
ATOM 550 C C . GLN A 1 73 ? -24.681 4.645 31.747 1.00 90.81 73 GLN A C 1
ATOM 552 O O . GLN A 1 73 ? -25.611 5.152 32.369 1.00 90.81 73 GLN A O 1
ATOM 557 N N . ARG A 1 74 ? -24.733 3.381 31.308 1.00 88.62 74 ARG A N 1
ATOM 558 C CA . ARG A 1 74 ? -25.887 2.492 31.527 1.00 88.62 74 ARG A CA 1
ATOM 559 C C . ARG A 1 74 ? -25.812 1.688 32.826 1.00 88.62 74 ARG A C 1
ATOM 561 O O . ARG A 1 74 ? -26.771 0.985 33.133 1.00 88.62 74 ARG A O 1
ATOM 568 N N . GLY A 1 75 ? -24.685 1.719 33.540 1.00 87.81 75 GLY A N 1
ATOM 569 C CA . GLY A 1 75 ? -24.468 0.936 34.762 1.00 87.81 75 GLY A CA 1
ATOM 570 C C . GLY A 1 75 ? -24.547 -0.585 34.567 1.00 87.81 75 GLY A C 1
ATOM 571 O O . GLY A 1 75 ? -24.807 -1.314 35.520 1.00 87.81 75 GLY A O 1
ATOM 572 N N . ARG A 1 76 ? -24.367 -1.083 33.336 1.00 84.50 76 ARG A N 1
ATOM 573 C CA . ARG A 1 76 ? -24.479 -2.512 32.995 1.00 84.50 76 ARG A CA 1
ATOM 574 C C . ARG A 1 76 ? -23.437 -2.923 31.967 1.00 84.50 76 ARG A C 1
ATOM 576 O O . ARG A 1 76 ? -22.983 -2.103 31.174 1.00 84.50 76 ARG A O 1
ATOM 583 N N . ALA A 1 77 ? -23.095 -4.209 31.944 1.00 80.25 77 ALA A N 1
ATOM 584 C CA . ALA A 1 77 ? -22.153 -4.748 30.969 1.00 80.25 77 ALA A CA 1
ATOM 585 C C . ALA A 1 77 ? -22.669 -4.566 29.525 1.00 80.25 77 ALA A C 1
ATOM 587 O O . ALA A 1 77 ? -23.833 -4.847 29.222 1.00 80.25 77 ALA A O 1
ATOM 588 N N . VAL A 1 78 ? -21.787 -4.106 28.633 1.00 82.12 78 VAL A N 1
ATOM 589 C CA . VAL A 1 78 ? -22.032 -3.928 27.193 1.00 82.12 78 VAL A CA 1
ATOM 590 C C . VAL A 1 78 ? -21.000 -4.758 26.428 1.00 82.12 78 VAL A C 1
ATOM 592 O O . VAL A 1 78 ? -19.838 -4.832 26.821 1.00 82.12 78 VAL A O 1
ATOM 595 N N . LEU A 1 79 ? -21.435 -5.419 25.356 1.00 84.00 79 LEU A N 1
ATOM 596 C CA . LEU A 1 79 ? -20.647 -6.401 24.608 1.00 84.00 79 LEU A CA 1
ATOM 597 C C . LEU A 1 79 ? -20.378 -5.898 23.183 1.00 84.00 79 LEU A C 1
ATOM 599 O O . LEU A 1 79 ? -21.252 -5.288 22.567 1.00 84.00 79 LEU A O 1
ATOM 603 N N . ILE A 1 80 ? -19.195 -6.200 22.641 1.00 82.75 80 ILE A N 1
ATOM 604 C CA . ILE A 1 80 ? -18.871 -6.003 21.220 1.00 82.75 80 ILE A CA 1
ATOM 605 C C . ILE A 1 80 ? -19.142 -7.316 20.486 1.00 82.75 80 ILE A C 1
ATOM 607 O O . ILE A 1 80 ? -18.537 -8.341 20.796 1.00 82.75 80 ILE A O 1
ATOM 611 N N . CYS A 1 81 ? -20.023 -7.292 19.485 1.00 82.75 81 CYS A N 1
ATOM 612 C CA . CYS A 1 81 ? -20.249 -8.436 18.606 1.00 82.75 81 CYS A CA 1
ATOM 613 C C . CYS A 1 81 ? -19.453 -8.268 17.308 1.00 82.75 81 CYS A C 1
ATOM 615 O O . CYS A 1 81 ? -19.584 -7.263 16.608 1.00 82.75 81 CYS A O 1
ATOM 617 N N . ARG A 1 82 ? -18.662 -9.283 16.941 1.00 74.69 82 ARG A N 1
ATOM 618 C CA . ARG A 1 82 ? -18.123 -9.403 15.580 1.00 74.69 82 ARG A CA 1
ATOM 619 C C . ARG A 1 82 ? -19.320 -9.508 14.632 1.00 74.69 82 ARG A C 1
ATOM 621 O O . ARG A 1 82 ? -20.176 -10.356 14.873 1.00 74.69 82 ARG A O 1
ATOM 628 N N . ARG A 1 83 ? -19.410 -8.641 13.610 1.00 68.12 83 ARG A N 1
ATOM 629 C CA . ARG A 1 83 ? -20.536 -8.647 12.652 1.00 68.12 83 ARG A CA 1
ATOM 630 C C . ARG A 1 83 ? -20.844 -10.080 12.219 1.00 68.12 83 ARG A C 1
ATOM 632 O O . ARG A 1 83 ? -19.946 -10.787 11.761 1.00 68.12 83 ARG A O 1
ATOM 639 N N . SER A 1 84 ? -22.094 -10.485 12.424 1.00 55.34 84 SER A N 1
ATOM 640 C CA . SER A 1 84 ? -22.581 -11.819 12.106 1.00 55.34 84 SER A CA 1
ATOM 641 C C . SER A 1 84 ? -22.468 -12.067 10.605 1.00 55.34 84 SER A C 1
ATOM 643 O O . SER A 1 84 ? -22.800 -11.214 9.783 1.00 55.34 84 SER A O 1
ATOM 645 N N . MET A 1 85 ? -21.960 -13.242 10.249 1.00 47.31 85 MET A N 1
ATOM 646 C CA . MET A 1 85 ? -21.978 -13.740 8.879 1.00 47.31 85 MET A CA 1
ATOM 647 C C . MET A 1 85 ? -23.423 -14.158 8.552 1.00 47.31 85 MET A C 1
ATOM 649 O O . MET A 1 85 ? -23.965 -15.002 9.268 1.00 47.31 85 MET A O 1
ATOM 653 N N . PRO A 1 86 ? -24.078 -13.589 7.523 1.00 50.88 86 PRO A N 1
ATOM 654 C CA . PRO A 1 86 ? -25.461 -13.907 7.190 1.00 50.88 86 PRO A CA 1
ATOM 655 C C . PRO A 1 86 ? -25.507 -15.140 6.286 1.00 50.88 86 PRO A C 1
ATOM 657 O O . PRO A 1 86 ? -25.924 -15.073 5.138 1.00 50.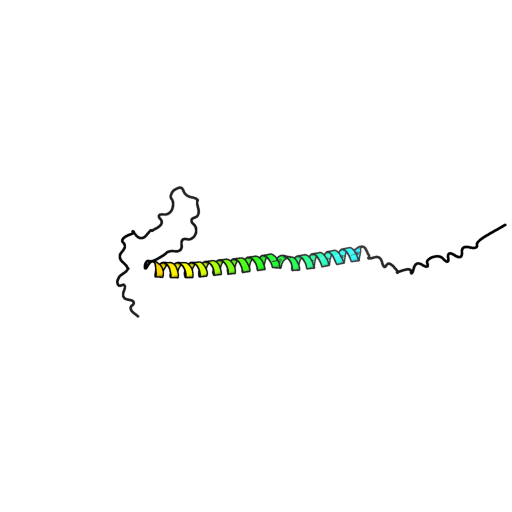88 86 PRO A O 1
ATOM 660 N N . THR A 1 87 ? -25.038 -16.279 6.778 1.00 57.06 87 THR A N 1
ATOM 661 C CA . THR A 1 87 ? -25.271 -17.562 6.111 1.00 57.06 87 THR A CA 1
ATOM 662 C C . THR A 1 87 ? -25.485 -18.598 7.193 1.00 57.06 87 THR A C 1
ATOM 664 O O . THR A 1 87 ? -24.506 -19.138 7.687 1.00 57.06 87 THR A O 1
ATOM 667 N N . LEU A 1 88 ? -26.732 -18.780 7.632 1.00 52.00 88 LEU A N 1
ATOM 668 C CA . LEU A 1 88 ? -27.349 -20.049 8.050 1.00 52.00 88 LEU A CA 1
ATOM 669 C C . LEU A 1 88 ? -28.786 -19.752 8.558 1.00 52.00 88 LEU A C 1
ATOM 671 O O . LEU A 1 88 ? -28.978 -18.749 9.249 1.00 52.00 88 LEU A O 1
ATOM 675 N N . PRO A 1 89 ? -29.794 -20.600 8.260 1.00 56.84 89 PRO A N 1
ATOM 676 C CA . PRO A 1 89 ? -31.197 -20.393 8.650 1.00 56.84 89 PRO A CA 1
ATOM 677 C C . PRO A 1 89 ? -31.503 -20.550 10.153 1.00 56.84 89 PRO A C 1
ATOM 679 O O . PRO A 1 89 ? -32.665 -20.531 10.546 1.00 56.84 89 PRO A O 1
ATOM 682 N N . THR A 1 90 ? -30.495 -20.633 11.020 1.00 53.84 90 THR A N 1
ATOM 683 C CA . THR A 1 90 ? -30.675 -20.488 12.472 1.00 53.84 90 THR A CA 1
ATOM 684 C C . THR A 1 90 ? -29.686 -19.450 12.991 1.00 53.84 90 THR A C 1
ATOM 686 O O . THR A 1 90 ? -28.500 -19.765 13.158 1.00 53.84 90 THR A O 1
ATOM 689 N N . PRO A 1 91 ? -30.124 -18.199 13.217 1.00 50.88 91 PRO A N 1
ATOM 690 C CA . PRO A 1 91 ? -29.248 -17.166 13.723 1.00 50.88 91 PRO A CA 1
ATOM 691 C C . PRO A 1 91 ? -28.934 -17.491 15.181 1.00 50.88 91 PRO A C 1
ATOM 693 O O . PRO A 1 91 ? -29.818 -17.507 16.032 1.00 50.88 91 PRO A O 1
ATOM 696 N N . TYR A 1 92 ? -27.665 -17.817 15.426 1.00 52.28 92 TYR A N 1
ATOM 697 C CA . TYR A 1 92 ? -26.920 -17.517 16.644 1.00 52.28 92 TYR A CA 1
ATOM 698 C C . TYR A 1 92 ? -27.781 -16.855 17.737 1.00 52.28 92 TYR A C 1
ATOM 700 O O . TYR A 1 92 ? -28.177 -15.694 17.636 1.00 52.28 92 TYR A O 1
ATOM 708 N N . ALA A 1 93 ? -28.066 -17.594 18.806 1.00 50.47 93 ALA A N 1
ATOM 709 C CA . ALA A 1 93 ? -28.648 -17.015 20.003 1.00 50.47 93 ALA A CA 1
ATOM 710 C C . ALA A 1 93 ? -27.694 -15.923 20.511 1.00 50.47 93 ALA A C 1
ATOM 712 O O . ALA A 1 93 ? -26.640 -16.206 21.086 1.00 50.47 93 ALA A O 1
ATOM 713 N N . VAL A 1 94 ? -28.043 -14.659 20.259 1.00 51.41 94 VAL A N 1
ATOM 714 C CA . VAL A 1 94 ? -27.465 -13.525 20.971 1.00 51.41 94 VAL A CA 1
ATOM 715 C C . VAL A 1 94 ? -27.735 -13.821 22.435 1.00 51.41 94 VAL A C 1
ATOM 717 O O . VAL A 1 94 ? -28.886 -13.838 22.865 1.00 51.41 94 VAL A O 1
ATOM 720 N N . ARG A 1 95 ? -26.682 -14.108 23.200 1.00 53.69 95 ARG A N 1
ATOM 721 C CA . ARG A 1 95 ? -26.757 -14.234 24.653 1.00 53.69 95 ARG A CA 1
ATOM 722 C C . ARG A 1 95 ? -27.030 -12.831 25.209 1.00 53.69 95 ARG A C 1
ATOM 724 O O . ARG A 1 95 ? -26.123 -12.171 25.701 1.00 53.69 95 ARG A O 1
ATOM 731 N N . GLN A 1 96 ? -28.253 -12.332 25.031 1.00 54.56 96 GLN A N 1
ATOM 732 C CA . GLN A 1 96 ? -28.745 -11.161 25.738 1.00 54.56 96 GLN A CA 1
ATOM 733 C C . GLN A 1 96 ? -28.827 -11.574 27.210 1.00 54.56 96 GLN A C 1
ATOM 735 O O . GLN A 1 96 ? -29.517 -12.549 27.519 1.00 54.56 96 GLN A O 1
ATOM 740 N N . PRO A 1 97 ? -28.109 -10.901 28.125 1.00 55.88 97 PRO A N 1
ATOM 741 C CA . PRO A 1 97 ? -28.397 -11.039 29.542 1.00 55.88 97 PRO A CA 1
ATOM 742 C C . PRO A 1 97 ? -29.875 -10.674 29.752 1.00 55.88 97 PRO A C 1
ATOM 744 O O . PRO A 1 97 ? -30.336 -9.701 29.143 1.00 55.88 97 PRO A O 1
ATOM 747 N N . PRO A 1 98 ? -30.637 -11.444 30.545 1.00 57.25 98 PRO A N 1
ATOM 748 C CA . PRO A 1 98 ? -32.046 -11.157 30.772 1.00 57.25 98 PRO A CA 1
ATOM 749 C C . PRO A 1 98 ? -32.218 -9.735 31.343 1.00 57.25 98 PRO A C 1
ATOM 751 O O . PRO A 1 98 ? -31.357 -9.273 32.099 1.00 57.25 98 PRO A O 1
ATOM 754 N N . PRO A 1 99 ? -33.307 -9.025 30.993 1.00 61.56 99 PRO A N 1
ATOM 755 C CA . PRO A 1 99 ? -33.511 -7.604 31.309 1.00 61.56 99 PRO A CA 1
ATOM 756 C C . PRO A 1 99 ? -33.540 -7.266 32.813 1.00 61.56 99 PRO A C 1
ATOM 758 O O . PRO A 1 99 ? -33.532 -6.093 33.170 1.00 61.56 99 PRO A O 1
ATOM 761 N N . ASN A 1 100 ? -33.542 -8.270 33.690 1.00 63.75 100 ASN A N 1
ATOM 762 C CA . ASN A 1 100 ? -33.619 -8.172 35.146 1.00 63.75 100 ASN A CA 1
ATOM 763 C C . ASN A 1 100 ? -32.454 -8.871 35.880 1.00 63.75 100 ASN A C 1
ATOM 765 O O . ASN A 1 100 ? -32.615 -9.286 37.027 1.00 63.75 100 ASN A O 1
ATOM 769 N N . MET A 1 101 ? -31.282 -9.019 35.253 1.00 59.16 101 MET A N 1
ATOM 770 C CA . MET A 1 101 ? -30.104 -9.539 35.958 1.00 59.16 101 MET A CA 1
ATOM 771 C C . MET A 1 101 ? -29.612 -8.516 37.004 1.00 59.16 101 MET A C 1
ATOM 773 O O . MET A 1 101 ? -29.321 -7.378 36.624 1.00 59.16 101 MET A O 1
ATOM 777 N N . PRO A 1 102 ? -29.505 -8.877 38.300 1.00 59.56 102 PRO A N 1
ATOM 778 C CA . PRO A 1 102 ? -28.917 -7.988 39.295 1.00 59.56 102 PRO A CA 1
ATOM 779 C C . PRO A 1 102 ? -27.447 -7.697 38.941 1.00 59.56 102 PRO A C 1
ATOM 781 O O . PRO A 1 102 ? -26.799 -8.531 38.296 1.00 59.56 102 PRO A O 1
ATOM 784 N N . PRO A 1 103 ? -26.897 -6.532 39.341 1.00 58.03 103 PRO A N 1
ATOM 785 C CA . PRO A 1 103 ? -25.464 -6.282 39.226 1.00 58.03 103 PRO A CA 1
ATOM 786 C C . PRO A 1 103 ? -24.709 -7.443 39.880 1.00 58.03 103 PRO A C 1
ATOM 788 O O . PRO A 1 103 ? -25.174 -7.991 40.878 1.00 58.03 103 PRO A O 1
ATOM 791 N N . ALA A 1 104 ? -23.581 -7.857 39.297 1.00 57.34 104 ALA A N 1
ATOM 792 C CA . ALA A 1 104 ? -22.748 -8.914 39.860 1.00 57.34 104 ALA A CA 1
ATOM 793 C C . ALA A 1 104 ? -22.173 -8.439 41.204 1.00 57.34 104 ALA A C 1
ATOM 795 O O . ALA A 1 104 ? -21.079 -7.883 41.277 1.00 57.34 104 ALA A O 1
ATOM 796 N N . THR A 1 105 ? -22.948 -8.602 42.270 1.00 59.41 105 THR A N 1
ATOM 797 C CA . THR A 1 105 ? -22.526 -8.324 43.632 1.00 59.41 105 THR A CA 1
ATOM 798 C C . THR A 1 105 ? -21.570 -9.439 44.044 1.00 59.41 105 THR A C 1
ATOM 800 O O . THR A 1 105 ? -21.987 -10.571 44.265 1.00 59.41 105 THR A O 1
ATOM 803 N N . GLY A 1 106 ? -20.279 -9.116 44.137 1.00 55.59 106 GLY A N 1
ATOM 804 C CA . GLY A 1 106 ? -19.368 -9.788 45.065 1.00 55.59 106 GLY A CA 1
ATOM 805 C C . GLY A 1 106 ? -18.687 -11.079 44.608 1.00 55.59 106 GLY A C 1
ATOM 806 O O . GLY A 1 106 ? -18.695 -12.052 45.355 1.00 55.59 106 GLY A O 1
ATOM 807 N N . ALA A 1 107 ? -17.986 -11.080 43.472 1.00 42.91 107 ALA A N 1
ATOM 808 C CA . ALA A 1 107 ? -16.791 -11.926 43.402 1.00 42.91 107 ALA A CA 1
ATOM 809 C C . ALA A 1 107 ? -15.672 -11.210 44.186 1.00 42.91 107 ALA A C 1
ATOM 811 O O . ALA A 1 107 ? -15.372 -10.058 43.854 1.00 42.91 107 ALA A O 1
ATOM 812 N N . PRO A 1 108 ? -15.078 -11.812 45.233 1.00 42.34 108 PRO A N 1
ATOM 813 C CA . PRO A 1 108 ? -13.963 -11.190 45.926 1.00 42.34 108 PRO A CA 1
ATOM 814 C C . PRO A 1 108 ? -12.789 -11.062 44.952 1.00 42.34 108 PRO A C 1
ATOM 816 O O . PRO A 1 108 ? -12.243 -12.059 44.481 1.00 42.34 108 PRO A O 1
ATOM 819 N N . VAL A 1 109 ? -12.401 -9.822 44.658 1.00 56.91 109 VAL A N 1
ATOM 820 C CA . VAL A 1 109 ? -11.065 -9.500 44.152 1.00 56.91 109 VAL A CA 1
ATOM 821 C C . VAL A 1 109 ? -10.079 -9.748 45.295 1.00 56.91 109 VAL A C 1
ATOM 823 O O . VAL A 1 109 ? -9.732 -8.849 46.054 1.00 56.91 109 VAL A O 1
ATOM 826 N N . GLY A 1 110 ? -9.720 -11.018 45.487 1.00 45.97 110 GLY A N 1
ATOM 827 C CA . GLY A 1 110 ? -8.534 -11.387 46.247 1.00 45.97 110 GLY A CA 1
ATOM 828 C C . GLY A 1 110 ? -7.309 -10.882 45.491 1.00 45.97 110 GLY A C 1
ATOM 829 O O . GLY A 1 110 ? -7.211 -11.105 44.284 1.00 45.97 110 GLY A O 1
ATOM 830 N N . TRP A 1 111 ? -6.461 -10.139 46.200 1.00 52.12 111 TRP A N 1
ATOM 831 C CA . TRP A 1 111 ? -5.157 -9.677 45.730 1.00 52.12 111 TRP A CA 1
ATOM 832 C C . TRP A 1 111 ? -4.225 -10.849 45.431 1.00 52.12 111 TRP A C 1
ATOM 834 O O . TRP A 1 111 ? -4.274 -11.838 4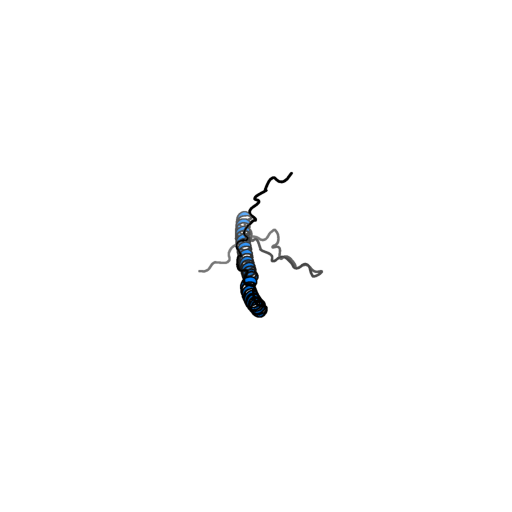6.199 1.00 52.12 111 TRP A O 1
#

Sequence (111 aa):
MRMLRSTRRAYAPDSSMASGMTLIEAMITLAIMCILLSLALPSMRSFVIQNRLSAETSRFIAALALVRSEAIQRGRAVLICRRSMPTLPTPYAVRQPPPNMPPATGAPVGW

Secondary structure (DSSP, 8-state):
------------------PPPPHHHHHHHHHHHHHHHHHHTTHHHHHHHHHHHHHHHHHHHHHHHHHHHHHHHHTS---PPP------SS-----PPPTTPPP--------

Radius of gyration: 38.55 Å; chains: 1; bounding box: 57×69×114 Å

Foldseek 3Di:
DDDPPPPPPDDDDPPPPDDDDDPVNVVVVVVVVVVVCVVPPPVVVVVVVVVVVVVVVVVVVVVVVVQVVVCVVVVHHDDDDDPDDPDDPDDDDPPDPPPPDDPPPDDDPDD